Protein AF-A0A917JMG0-F1 (afdb_monomer_lite)

Secondary structure (DSSP, 8-state):
------------------------SSS--PPEEEEEETTS-EEEEEEPGG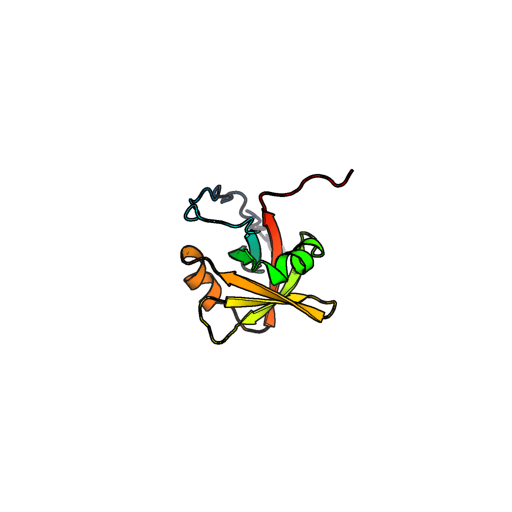GHHHHHTPPTT-EEEEEE-SSTTEEEEE-TTS-EEEEEEPGGGHHHHHTSPTT-EEEEEEEE-S--PPP-

pLDDT: mean 71.47, std 18.37, range [34.22, 90.56]

Radius of gyration: 16.78 Å; chains: 1; bounding box: 54×31×48 Å

Sequence (120 aa):
MMTKTLLATFLGLALTSSFAFAIDKKDDNHMMATFKTDDGKSIGCVVRKEDQAKFIGLKQGEKVSLFKDDNHNMATFKTEDGKSISCVVRKEDQDKFIGLKQGEKVLLFNVLGEDLDPLP

Organism: NCBI:txid343510

Foldseek 3Di:
DDDDPPPPPPPDDDDPPPDDDDDPPDDDWWKKWWKAAPVGDIWIWTFDPVQVVVVVPDDFFFKWFWDDDPPLQKIWTAGPVGDITITGTDPVCSVVVVPDDGRGIIGGHDMDTPDPPPDD

Structure (mmCIF, N/CA/C/O backbone):
data_AF-A0A917JMG0-F1
#
_entry.id   AF-A0A917JMG0-F1
#
loop_
_atom_site.group_PDB
_atom_site.id
_atom_site.type_symbol
_atom_site.label_atom_id
_atom_site.label_alt_id
_atom_site.label_comp_id
_atom_site.label_asym_id
_atom_site.label_entity_id
_atom_site.label_seq_id
_atom_site.pdbx_PDB_ins_code
_atom_site.Cartn_x
_atom_site.Cartn_y
_atom_site.Cartn_z
_atom_site.occupancy
_atom_site.B_iso_or_equiv
_atom_site.auth_seq_id
_atom_site.auth_comp_id
_atom_site.auth_asym_id
_atom_site.auth_atom_id
_atom_site.pdbx_PDB_model_num
ATOM 1 N N . MET A 1 1 ? -42.574 -9.133 22.545 1.00 44.22 1 MET A N 1
ATOM 2 C CA . MET A 1 1 ? -41.427 -9.691 21.798 1.00 44.22 1 MET A CA 1
ATOM 3 C C . MET A 1 1 ? -41.551 -9.213 20.359 1.00 44.22 1 MET A C 1
ATOM 5 O O . MET A 1 1 ? -42.598 -9.470 19.789 1.00 44.22 1 MET A O 1
ATOM 9 N N . MET A 1 2 ? -40.576 -8.450 19.850 1.00 39.16 2 MET A N 1
ATOM 10 C CA . MET A 1 2 ? -40.205 -8.248 18.430 1.00 39.16 2 MET A CA 1
ATOM 11 C C . MET A 1 2 ? -39.526 -6.882 18.274 1.00 39.16 2 MET A C 1
ATOM 13 O O . MET A 1 2 ? -40.165 -5.848 18.093 1.00 39.16 2 MET A O 1
ATOM 17 N N . THR A 1 3 ? -38.201 -6.896 18.384 1.00 45.88 3 THR A N 1
ATOM 18 C CA . THR A 1 3 ? -37.307 -5.815 17.974 1.00 45.88 3 THR A CA 1
ATOM 19 C C . THR A 1 3 ? -37.346 -5.691 16.452 1.00 45.88 3 THR A C 1
ATOM 21 O O . THR A 1 3 ? -37.077 -6.652 15.735 1.00 45.88 3 THR A O 1
ATOM 24 N N . LYS A 1 4 ? -37.691 -4.505 15.942 1.00 48.38 4 LYS A N 1
ATOM 25 C CA . LYS A 1 4 ? -37.546 -4.171 14.522 1.00 48.38 4 LYS A CA 1
ATOM 26 C C . LYS A 1 4 ? -36.180 -3.523 14.325 1.00 48.38 4 LYS A C 1
ATOM 28 O O . LYS A 1 4 ? -36.016 -2.329 14.550 1.00 48.38 4 LYS A O 1
ATOM 33 N N . THR A 1 5 ? -35.199 -4.331 13.940 1.00 47.25 5 THR A N 1
ATOM 34 C CA . THR A 1 5 ? -33.878 -3.868 13.511 1.00 47.25 5 THR A CA 1
ATOM 35 C C . THR A 1 5 ? -34.026 -3.263 12.117 1.00 47.25 5 THR A C 1
ATOM 37 O O . THR A 1 5 ? -34.075 -3.982 11.121 1.00 47.25 5 THR A O 1
ATOM 40 N N . LEU A 1 6 ? -34.156 -1.940 12.038 1.00 52.34 6 LEU A N 1
ATOM 41 C CA . LEU A 1 6 ? -33.988 -1.208 10.786 1.00 52.34 6 LEU A CA 1
ATOM 42 C C . LEU A 1 6 ? -32.503 -1.283 10.418 1.00 52.34 6 LEU A C 1
ATOM 44 O O . LEU A 1 6 ? -31.680 -0.557 10.972 1.00 52.34 6 LEU A O 1
ATOM 48 N N . LEU A 1 7 ? -32.167 -2.215 9.523 1.00 46.28 7 LEU A N 1
ATOM 49 C CA . LEU A 1 7 ? -30.877 -2.261 8.846 1.00 46.28 7 LEU A CA 1
ATOM 50 C C . LEU A 1 7 ? -30.690 -0.940 8.089 1.00 46.28 7 LEU A C 1
ATOM 52 O O . LEU A 1 7 ? -31.212 -0.746 6.992 1.00 46.28 7 LEU A O 1
ATOM 56 N N . ALA A 1 8 ? -29.934 -0.027 8.691 1.00 51.88 8 ALA A N 1
ATOM 57 C CA . ALA A 1 8 ? -29.338 1.112 8.017 1.00 51.88 8 ALA A CA 1
ATOM 58 C C . ALA A 1 8 ? -28.210 0.599 7.108 1.00 51.88 8 ALA A C 1
ATOM 60 O O . ALA A 1 8 ? -27.029 0.735 7.402 1.00 51.88 8 ALA A O 1
ATOM 61 N N . THR A 1 9 ? -28.585 -0.053 6.010 1.00 50.44 9 THR A N 1
ATOM 62 C CA . THR A 1 9 ? -27.665 -0.484 4.953 1.00 50.44 9 THR A CA 1
ATOM 63 C C . THR A 1 9 ? -27.865 0.405 3.733 1.00 50.44 9 THR A C 1
ATOM 65 O O . THR A 1 9 ? -28.013 -0.069 2.615 1.00 50.44 9 THR A O 1
ATOM 68 N N . PHE A 1 10 ? -27.835 1.726 3.937 1.00 46.44 10 PHE A N 1
ATOM 69 C CA . PHE A 1 10 ? -27.419 2.644 2.876 1.00 46.44 10 PHE A CA 1
ATOM 70 C C . PHE A 1 10 ? -25.894 2.642 2.856 1.00 46.44 10 PHE A C 1
ATOM 72 O O . PHE A 1 10 ? -25.213 3.560 3.301 1.00 46.44 10 PHE A O 1
ATOM 79 N N . LEU A 1 11 ? -25.399 1.491 2.403 1.00 43.97 11 LEU A N 1
ATOM 80 C CA . LEU A 1 11 ? -24.047 1.238 1.958 1.00 43.97 11 LEU A CA 1
ATOM 81 C C . LEU A 1 11 ? -23.682 2.376 1.001 1.00 43.97 11 LEU A C 1
ATOM 83 O O . LEU A 1 11 ? -24.290 2.501 -0.062 1.00 43.97 11 LEU A O 1
ATOM 87 N N . GLY A 1 12 ? -22.771 3.245 1.440 1.00 48.03 12 GLY A N 1
ATOM 88 C CA . GLY A 1 12 ? -22.322 4.435 0.728 1.00 48.03 12 GLY A CA 1
ATOM 89 C C . GLY A 1 12 ? -21.754 4.088 -0.643 1.00 48.03 12 GLY A C 1
ATOM 90 O O . GLY A 1 12 ? -20.553 3.880 -0.801 1.00 48.03 12 GLY A O 1
ATOM 91 N N . LEU A 1 13 ? -22.631 4.022 -1.638 1.00 44.47 13 LEU A N 1
ATOM 92 C CA . LEU A 1 13 ? -22.273 4.145 -3.036 1.00 44.47 13 LEU A CA 1
ATOM 93 C C . LEU A 1 13 ? -22.201 5.634 -3.375 1.00 44.47 13 LEU A C 1
ATOM 95 O O . LEU A 1 13 ? -23.070 6.410 -2.992 1.00 44.47 13 LEU A O 1
ATOM 99 N N . ALA A 1 14 ? -21.184 5.971 -4.162 1.00 53.06 14 ALA A N 1
ATOM 100 C CA . ALA A 1 14 ? -20.902 7.278 -4.742 1.00 53.06 14 ALA A CA 1
ATOM 101 C C . ALA A 1 14 ? -20.224 8.295 -3.812 1.00 53.06 14 ALA A C 1
ATOM 103 O O . ALA A 1 14 ? -20.805 9.284 -3.390 1.00 53.06 14 ALA A O 1
ATOM 104 N N . LEU A 1 15 ? -18.910 8.128 -3.663 1.00 40.19 15 LEU A N 1
ATOM 105 C CA . LEU A 1 15 ? -18.001 9.214 -4.033 1.00 40.19 15 LEU A CA 1
ATOM 106 C C . LEU A 1 15 ? -16.771 8.615 -4.735 1.00 40.19 15 LEU A C 1
ATOM 108 O O . LEU A 1 15 ? -15.644 8.661 -4.255 1.00 40.19 15 LEU A O 1
ATOM 112 N N . THR A 1 16 ? -16.994 7.993 -5.897 1.00 48.03 16 THR A N 1
ATOM 113 C CA . THR A 1 16 ? -15.930 7.790 -6.890 1.00 48.03 16 THR A CA 1
ATOM 114 C C . THR A 1 16 ? -15.646 9.148 -7.527 1.00 48.03 16 THR A C 1
ATOM 116 O O . THR A 1 16 ? -16.068 9.425 -8.646 1.00 48.03 16 THR A O 1
ATOM 119 N N . SER A 1 17 ? -15.016 10.051 -6.776 1.00 41.91 17 SER A N 1
ATOM 120 C CA . SER A 1 17 ? -14.474 11.278 -7.342 1.00 41.91 17 SER A CA 1
ATOM 121 C C . SER A 1 17 ? -13.367 10.872 -8.306 1.00 41.91 17 SER A C 1
ATOM 123 O O . SER A 1 17 ? -12.324 10.378 -7.882 1.00 41.91 17 SER A O 1
ATOM 125 N N . SER A 1 18 ? -13.636 11.018 -9.599 1.00 42.53 18 SER A N 1
ATOM 126 C CA . SER A 1 18 ? -12.673 10.882 -10.683 1.00 42.53 18 SER A CA 1
ATOM 127 C C . SER A 1 18 ? -11.439 11.723 -10.357 1.00 42.53 18 SER A C 1
ATOM 129 O O . SER A 1 18 ? -11.475 12.949 -10.443 1.00 42.53 18 SER A O 1
ATOM 131 N N . PHE A 1 19 ? -10.360 11.077 -9.918 1.00 48.59 19 PHE A N 1
ATOM 132 C CA . PHE A 1 19 ? -9.100 11.757 -9.649 1.00 48.59 19 PHE A CA 1
ATOM 133 C C . PHE A 1 19 ? -8.391 11.980 -10.986 1.00 48.59 19 PHE A C 1
ATOM 135 O O . PHE A 1 19 ? -7.696 11.098 -11.477 1.00 48.59 19 PHE A O 1
ATOM 142 N N . ALA A 1 20 ? -8.595 13.149 -11.587 1.00 41.69 20 ALA A N 1
ATOM 143 C CA . ALA A 1 20 ? -7.742 13.663 -12.649 1.00 41.69 20 ALA A CA 1
ATOM 144 C C . ALA A 1 20 ? -6.906 14.795 -12.049 1.00 41.69 20 ALA A C 1
ATOM 146 O O . ALA A 1 20 ? -7.456 15.853 -11.756 1.00 41.69 20 ALA A O 1
ATOM 147 N N . PHE A 1 21 ? -5.603 14.581 -11.841 1.00 47.91 21 PHE A N 1
ATOM 148 C CA . PHE A 1 21 ? -4.690 15.658 -11.454 1.00 47.91 21 PHE A CA 1
ATOM 149 C C . PHE A 1 21 ? -3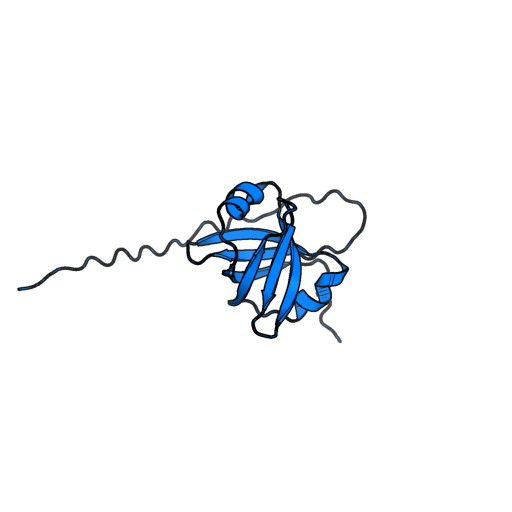.340 15.553 -12.155 1.00 47.91 21 PHE A C 1
ATOM 151 O O . PHE A 1 21 ? -2.788 14.470 -12.339 1.00 47.91 21 PHE A O 1
ATOM 158 N N . ALA A 1 22 ? -2.859 16.734 -12.547 1.00 39.50 22 ALA A N 1
ATOM 159 C CA . ALA A 1 22 ? -1.602 16.990 -13.220 1.00 39.50 22 ALA A CA 1
ATOM 160 C C . ALA A 1 22 ? -0.423 16.668 -12.294 1.00 39.50 22 ALA A C 1
ATOM 162 O O . ALA A 1 22 ? -0.162 17.388 -11.330 1.00 39.50 22 ALA A O 1
ATOM 163 N N . ILE A 1 23 ? 0.282 15.585 -12.609 1.00 42.72 23 ILE A N 1
ATOM 164 C CA . ILE A 1 23 ? 1.652 15.363 -12.157 1.00 42.72 23 ILE A CA 1
ATOM 165 C C . ILE A 1 23 ? 2.538 16.230 -13.056 1.00 42.72 23 ILE A C 1
ATOM 167 O O . ILE A 1 23 ? 2.364 16.235 -14.278 1.00 42.72 23 ILE A O 1
ATOM 171 N N . ASP A 1 24 ? 3.409 17.029 -12.439 1.00 40.75 24 ASP A N 1
ATOM 172 C CA . ASP A 1 24 ? 4.336 17.930 -13.123 1.00 40.75 24 ASP A CA 1
ATOM 173 C C . ASP A 1 24 ? 5.088 17.141 -14.204 1.00 40.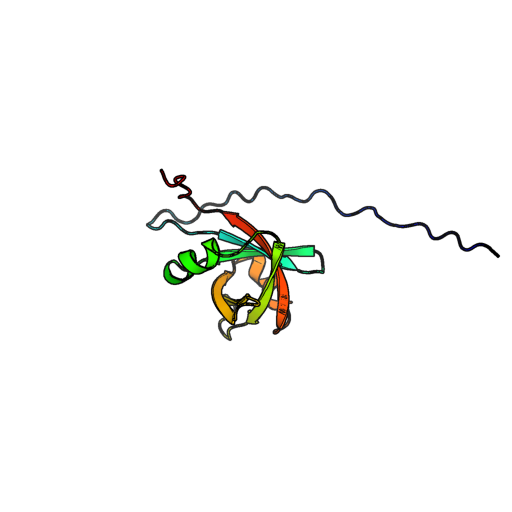75 24 ASP A C 1
ATOM 175 O O . ASP A 1 24 ? 5.748 16.141 -13.919 1.00 40.75 24 ASP A O 1
ATOM 179 N N . LYS A 1 25 ? 4.905 17.534 -15.469 1.00 44.62 25 LYS A N 1
ATOM 180 C CA . LYS A 1 25 ? 5.499 16.852 -16.620 1.00 44.62 25 LYS A CA 1
ATOM 181 C C . LYS A 1 25 ? 7.009 17.049 -16.588 1.00 44.62 25 LYS A C 1
ATOM 183 O O . LYS A 1 25 ? 7.514 18.014 -17.159 1.00 44.62 25 LYS A O 1
ATOM 188 N N . LYS A 1 26 ? 7.723 16.116 -15.970 1.00 40.12 26 LYS A N 1
ATOM 189 C CA . LYS A 1 26 ? 9.108 15.793 -16.308 1.00 40.12 26 LYS A CA 1
ATOM 190 C C . LYS A 1 26 ? 9.443 14.415 -15.753 1.00 40.12 26 LYS A C 1
ATOM 192 O O . LYS A 1 26 ? 9.683 14.279 -14.564 1.00 40.12 26 LYS A O 1
ATOM 197 N N . ASP A 1 27 ? 9.420 13.450 -16.667 1.00 49.28 27 ASP A N 1
ATOM 198 C CA . ASP A 1 27 ? 10.037 12.129 -16.570 1.00 49.28 27 ASP A CA 1
ATOM 199 C C . ASP A 1 27 ? 9.655 11.282 -15.352 1.00 49.28 27 ASP A C 1
ATOM 201 O O . ASP A 1 27 ? 10.288 11.355 -14.307 1.00 49.28 27 ASP A O 1
ATOM 205 N N . ASP A 1 28 ? 8.648 10.424 -15.524 1.00 51.72 28 ASP A N 1
ATOM 206 C CA . ASP A 1 28 ? 8.786 8.969 -15.354 1.00 51.72 28 ASP A CA 1
ATOM 207 C C . ASP A 1 28 ? 7.406 8.314 -15.196 1.00 51.72 28 ASP A C 1
ATOM 209 O O . ASP A 1 28 ? 6.496 8.859 -14.573 1.00 51.72 28 ASP A O 1
ATOM 213 N N . ASN A 1 29 ? 7.247 7.118 -15.763 1.00 57.62 29 ASN A N 1
ATOM 214 C CA . ASN A 1 29 ? 6.056 6.277 -15.650 1.00 57.62 29 ASN A CA 1
ATOM 215 C C . ASN A 1 29 ? 5.786 5.950 -14.176 1.00 57.62 29 ASN A C 1
ATOM 217 O O . ASN A 1 29 ? 6.320 4.987 -13.627 1.00 57.62 29 ASN A O 1
ATOM 221 N N . HIS A 1 30 ? 5.003 6.780 -13.493 1.00 67.94 30 HIS A N 1
ATOM 222 C CA . HIS A 1 30 ? 4.705 6.610 -12.078 1.00 67.94 30 HIS A CA 1
ATOM 223 C C . HIS A 1 30 ? 3.409 5.822 -11.899 1.00 67.94 30 HIS A C 1
ATOM 225 O O . HIS A 1 30 ? 2.328 6.274 -12.269 1.00 67.94 30 HIS A O 1
ATOM 231 N N . MET A 1 31 ? 3.506 4.653 -11.266 1.00 81.19 31 MET A N 1
ATOM 232 C CA . MET A 1 31 ? 2.327 3.926 -10.802 1.00 81.19 31 MET A CA 1
ATOM 233 C C . MET A 1 31 ? 1.716 4.638 -9.585 1.00 81.19 31 MET A C 1
ATOM 235 O O . MET A 1 31 ? 2.413 5.035 -8.653 1.00 81.19 31 MET A O 1
ATOM 239 N N . MET A 1 32 ? 0.399 4.781 -9.575 1.00 84.12 32 MET A N 1
ATOM 240 C CA . MET A 1 32 ? -0.415 5.251 -8.462 1.00 84.12 32 MET A CA 1
ATOM 241 C C . MET A 1 32 ? -1.099 4.061 -7.814 1.00 84.12 32 MET A C 1
ATOM 243 O O . MET A 1 32 ? -1.777 3.300 -8.495 1.00 84.12 32 MET A O 1
ATOM 247 N N . ALA A 1 33 ? -1.005 3.935 -6.498 1.00 86.44 33 ALA A N 1
ATOM 248 C CA . ALA A 1 33 ? -1.775 2.960 -5.741 1.00 86.44 33 ALA A CA 1
ATOM 249 C C . ALA A 1 33 ? -2.811 3.671 -4.874 1.00 86.44 33 ALA A C 1
ATOM 251 O O . ALA A 1 33 ? -2.537 4.702 -4.264 1.00 86.44 33 ALA A O 1
ATOM 252 N N . THR A 1 34 ? -4.016 3.118 -4.817 1.00 89.56 34 THR A N 1
ATOM 253 C CA . THR A 1 34 ? -5.067 3.555 -3.900 1.00 89.56 34 THR A CA 1
ATOM 254 C C . THR A 1 34 ? -5.308 2.467 -2.874 1.00 89.56 34 THR A C 1
ATOM 256 O O . THR A 1 34 ? -5.627 1.337 -3.238 1.00 89.56 34 THR A O 1
ATOM 259 N N . PHE A 1 35 ? -5.225 2.826 -1.600 1.00 89.25 35 PHE A N 1
ATOM 260 C CA . PHE A 1 35 ? -5.535 1.954 -0.477 1.00 89.25 35 PHE A CA 1
ATOM 261 C C . PHE A 1 35 ? -6.831 2.387 0.192 1.00 89.25 35 PHE A C 1
ATOM 263 O O . PHE A 1 35 ? -7.083 3.582 0.336 1.00 89.25 35 PHE A O 1
ATOM 270 N N . LYS A 1 36 ? -7.647 1.421 0.612 1.00 90.56 36 LYS A N 1
ATOM 271 C CA . LYS A 1 36 ? -8.859 1.647 1.397 1.00 90.56 36 LYS A CA 1
ATOM 272 C C . LYS A 1 36 ? -8.715 1.082 2.795 1.00 90.56 36 LYS A C 1
ATOM 274 O O . LYS A 1 36 ? -8.337 -0.071 2.966 1.00 90.56 36 LYS A O 1
ATOM 279 N N . THR A 1 37 ? -9.042 1.888 3.783 1.00 88.12 37 THR A N 1
ATOM 280 C CA . THR A 1 37 ? -9.147 1.471 5.181 1.00 88.12 37 THR A CA 1
ATOM 281 C C . THR A 1 37 ? -10.514 0.841 5.443 1.00 88.12 37 THR A C 1
ATOM 283 O O . THR A 1 37 ? -11.471 1.053 4.691 1.00 88.12 37 THR A O 1
ATOM 286 N N . ASP A 1 38 ? -10.627 0.091 6.539 1.00 84.88 38 ASP A N 1
ATOM 287 C CA . ASP A 1 38 ? -11.893 -0.532 6.949 1.00 84.88 38 ASP A CA 1
ATOM 288 C C . ASP A 1 38 ? -12.977 0.513 7.294 1.00 84.88 38 ASP A C 1
ATOM 290 O O . ASP A 1 38 ? -14.168 0.237 7.159 1.00 84.88 38 ASP A O 1
ATOM 294 N N . ASP A 1 39 ? -12.581 1.734 7.680 1.00 81.56 39 ASP A N 1
ATOM 295 C CA . ASP A 1 39 ? -13.492 2.865 7.923 1.00 81.56 39 ASP A CA 1
ATOM 296 C C . ASP A 1 39 ? -13.927 3.600 6.635 1.00 81.56 39 ASP A C 1
ATOM 298 O O . ASP A 1 39 ? -14.642 4.601 6.695 1.00 81.56 39 ASP A O 1
ATOM 302 N N . GLY A 1 40 ? -13.523 3.100 5.462 1.00 82.25 40 GLY A N 1
ATOM 303 C CA . GLY A 1 40 ? -13.946 3.597 4.154 1.00 82.25 40 GLY A CA 1
ATOM 304 C C . GLY A 1 40 ? -13.131 4.770 3.606 1.00 82.25 40 GLY A C 1
ATOM 305 O O . GLY A 1 40 ? -13.419 5.240 2.500 1.00 82.25 40 GLY A O 1
ATOM 306 N N . LYS A 1 41 ? -12.095 5.241 4.313 1.00 85.00 41 LYS A N 1
ATOM 307 C CA . LYS A 1 41 ? -11.174 6.250 3.766 1.00 85.00 41 LYS A CA 1
ATOM 308 C C . LYS A 1 41 ? -10.353 5.648 2.631 1.00 85.00 41 LYS A C 1
ATOM 310 O O . LYS A 1 41 ? -10.010 4.471 2.628 1.00 85.00 41 LYS A O 1
ATOM 315 N N . SER A 1 42 ? -10.040 6.482 1.645 1.00 88.50 42 SER A N 1
ATOM 316 C CA . SER A 1 42 ? -9.152 6.127 0.538 1.00 88.50 42 SER A CA 1
ATOM 317 C C . SER A 1 42 ? -7.906 7.003 0.584 1.00 88.50 42 SER A C 1
ATOM 319 O O . SER A 1 42 ? -8.022 8.219 0.750 1.00 88.50 42 SER A O 1
ATOM 321 N N . ILE A 1 43 ? -6.741 6.380 0.435 1.00 87.56 43 ILE A N 1
ATOM 322 C CA . ILE A 1 43 ? -5.428 7.024 0.421 1.00 87.56 43 ILE A CA 1
ATOM 323 C C . ILE A 1 43 ? -4.777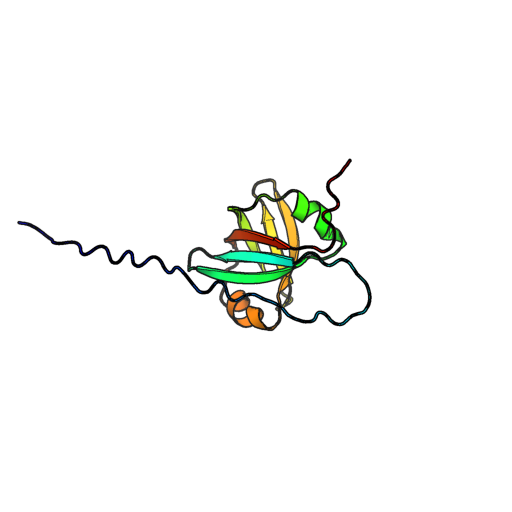 6.699 -0.912 1.00 87.56 43 ILE A C 1
ATOM 325 O O . ILE A 1 43 ? -4.501 5.535 -1.200 1.00 87.56 43 ILE A O 1
ATOM 329 N N . GLY A 1 44 ? -4.548 7.721 -1.728 1.00 88.00 44 GLY A N 1
ATOM 330 C CA . GLY A 1 44 ? -3.736 7.599 -2.927 1.00 88.00 44 GLY A CA 1
ATOM 331 C C . GLY A 1 44 ? -2.269 7.871 -2.614 1.00 88.00 44 GLY A C 1
ATOM 332 O O . GLY A 1 44 ? -1.940 8.800 -1.871 1.00 88.00 44 GLY A O 1
ATOM 333 N N . CYS A 1 45 ? -1.383 7.080 -3.204 1.00 86.69 45 CYS A N 1
ATOM 334 C CA . CYS A 1 45 ? 0.049 7.300 -3.123 1.00 86.69 45 CYS A CA 1
ATOM 335 C C . CYS A 1 45 ? 0.755 7.001 -4.447 1.00 86.69 45 CYS A C 1
ATOM 337 O O . CYS A 1 45 ? 0.317 6.169 -5.241 1.00 86.69 45 CYS A O 1
ATOM 339 N N . VAL A 1 46 ? 1.871 7.694 -4.652 1.00 87.19 46 VAL A N 1
ATOM 340 C CA . VAL A 1 46 ? 2.778 7.521 -5.783 1.00 87.19 46 VAL A CA 1
ATOM 341 C C . VAL A 1 46 ? 3.773 6.423 -5.446 1.00 87.19 46 VAL A C 1
ATOM 343 O O . VAL A 1 46 ? 4.565 6.554 -4.510 1.00 87.19 46 VAL A O 1
ATOM 346 N N . VAL A 1 47 ? 3.733 5.330 -6.193 1.00 85.19 47 VAL A N 1
ATOM 347 C CA . VAL A 1 47 ? 4.652 4.206 -6.035 1.00 85.19 47 VAL A CA 1
ATOM 348 C C . VAL A 1 47 ? 6.046 4.615 -6.498 1.00 85.19 47 VAL A C 1
ATOM 350 O O . VAL A 1 47 ? 6.219 5.146 -7.599 1.00 85.19 47 VAL A O 1
ATOM 353 N N . ARG A 1 48 ? 7.059 4.339 -5.670 1.00 81.50 48 ARG A N 1
ATOM 354 C CA . ARG A 1 48 ? 8.455 4.559 -6.060 1.00 81.50 48 ARG A CA 1
ATOM 355 C C . ARG A 1 48 ? 8.851 3.605 -7.185 1.00 81.50 48 ARG A C 1
ATOM 357 O O . ARG A 1 48 ? 8.439 2.448 -7.174 1.00 81.50 48 ARG A O 1
ATOM 364 N N . LYS A 1 49 ? 9.659 4.073 -8.138 1.00 77.19 49 LYS A N 1
ATOM 365 C CA . LYS A 1 49 ? 10.040 3.327 -9.353 1.00 77.19 49 LYS A CA 1
ATOM 366 C C . LYS A 1 49 ? 10.635 1.952 -9.025 1.00 77.19 49 LYS A C 1
ATOM 368 O O . LYS A 1 49 ? 10.254 0.952 -9.621 1.00 77.19 49 LYS A O 1
ATOM 373 N N . GLU A 1 50 ? 11.487 1.886 -8.008 1.00 78.75 50 GLU A N 1
ATOM 374 C CA . GLU A 1 50 ? 12.117 0.662 -7.502 1.00 78.75 50 GLU A CA 1
ATOM 375 C C . GLU A 1 50 ? 11.138 -0.344 -6.867 1.00 78.75 50 GLU A C 1
ATOM 377 O O . GLU A 1 50 ? 11.441 -1.534 -6.765 1.00 78.75 50 GLU A O 1
ATOM 382 N N . ASP A 1 51 ? 9.956 0.118 -6.453 1.00 80.31 51 ASP A N 1
ATOM 383 C CA . ASP A 1 51 ? 8.924 -0.684 -5.797 1.00 80.31 51 ASP A CA 1
ATOM 384 C C . ASP A 1 51 ? 7.756 -1.033 -6.746 1.00 80.31 51 ASP A C 1
ATOM 386 O O . ASP A 1 51 ? 6.892 -1.835 -6.384 1.00 80.31 51 ASP A O 1
ATOM 390 N N . GLN A 1 52 ? 7.750 -0.521 -7.984 1.00 80.81 52 GLN A N 1
ATOM 391 C CA . GLN A 1 52 ? 6.704 -0.782 -8.987 1.00 80.81 52 GLN A CA 1
ATOM 392 C C . GLN A 1 52 ? 6.520 -2.270 -9.287 1.00 80.81 52 GLN A C 1
ATOM 394 O O . GLN A 1 52 ? 5.404 -2.781 -9.213 1.00 80.81 52 GLN A O 1
ATOM 399 N N . ALA A 1 53 ? 7.608 -3.008 -9.524 1.00 79.56 53 ALA A N 1
ATOM 400 C CA . ALA A 1 53 ? 7.539 -4.448 -9.790 1.00 79.56 53 ALA A CA 1
ATOM 401 C C . ALA A 1 53 ? 6.921 -5.242 -8.622 1.00 79.56 53 ALA A C 1
ATOM 403 O O . ALA A 1 53 ? 6.257 -6.257 -8.834 1.00 79.56 53 ALA A O 1
ATOM 404 N N . LYS A 1 54 ? 7.098 -4.767 -7.380 1.00 79.19 54 LYS A N 1
ATOM 405 C CA . LYS A 1 54 ? 6.480 -5.376 -6.193 1.00 79.19 54 LYS A CA 1
ATOM 406 C C . LYS A 1 54 ? 4.980 -5.083 -6.138 1.00 79.19 54 LYS A C 1
ATOM 408 O O . LYS A 1 54 ? 4.222 -5.952 -5.720 1.00 79.19 54 LYS A O 1
ATOM 413 N N . PHE A 1 55 ? 4.564 -3.900 -6.594 1.00 75.44 55 PHE A N 1
ATOM 414 C CA . PHE A 1 55 ? 3.159 -3.507 -6.714 1.00 75.44 55 PHE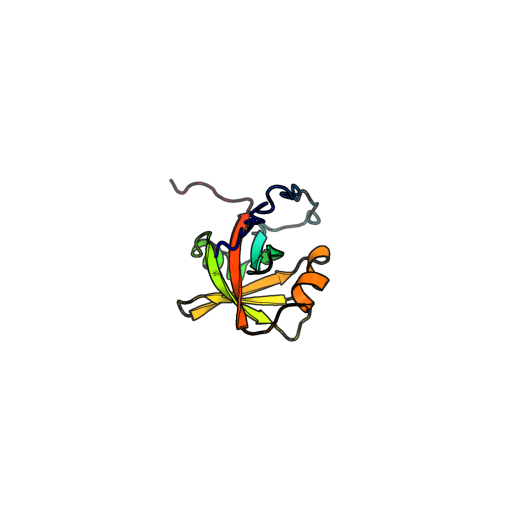 A CA 1
ATOM 415 C C . PHE A 1 55 ? 2.405 -4.271 -7.803 1.00 75.44 55 PHE A C 1
ATOM 417 O O . PHE A 1 55 ? 1.248 -4.611 -7.585 1.00 75.44 55 PHE A O 1
ATOM 424 N N . ILE A 1 56 ? 3.042 -4.583 -8.938 1.00 70.56 56 ILE A N 1
ATOM 425 C CA . ILE A 1 56 ? 2.432 -5.389 -10.017 1.00 70.56 56 ILE A CA 1
ATOM 426 C C . ILE A 1 56 ? 2.030 -6.783 -9.509 1.00 70.56 56 ILE A C 1
ATOM 428 O O . ILE A 1 56 ? 1.036 -7.354 -9.949 1.00 70.56 56 ILE A O 1
ATOM 432 N N . GLY A 1 57 ? 2.789 -7.332 -8.556 1.00 70.88 57 GLY A N 1
ATOM 433 C CA . GLY A 1 57 ? 2.481 -8.620 -7.939 1.00 70.88 57 GLY A CA 1
ATOM 434 C C . GLY A 1 57 ? 1.301 -8.596 -6.964 1.00 70.88 57 GLY A C 1
ATOM 435 O O . GLY A 1 57 ? 0.839 -9.672 -6.583 1.00 70.88 57 GLY A O 1
ATOM 436 N N . LEU A 1 58 ? 0.823 -7.414 -6.557 1.00 77.88 58 LEU A N 1
ATOM 437 C CA . LEU A 1 58 ? -0.307 -7.291 -5.641 1.00 77.88 58 LEU A CA 1
ATOM 438 C C . LEU A 1 58 ? -1.628 -7.418 -6.377 1.00 77.88 58 LEU A C 1
ATOM 440 O O . LEU A 1 58 ? -1.838 -6.833 -7.440 1.00 77.88 58 LEU A O 1
ATOM 444 N N . LYS A 1 59 ? -2.571 -8.120 -5.756 1.00 79.75 59 LYS A N 1
ATOM 445 C CA . LYS A 1 59 ? -3.927 -8.221 -6.292 1.00 79.75 59 LYS A CA 1
ATOM 446 C C . LYS A 1 59 ? -4.810 -7.123 -5.722 1.00 79.75 59 LYS A C 1
ATOM 448 O O . LYS A 1 59 ? -4.738 -6.770 -4.547 1.00 79.75 59 LYS A O 1
ATOM 453 N N . GLN A 1 60 ? -5.715 -6.614 -6.549 1.00 81.38 60 GLN A N 1
ATOM 454 C CA . GLN A 1 60 ? -6.805 -5.785 -6.054 1.00 81.38 60 GLN A CA 1
ATOM 455 C C . GLN A 1 60 ? -7.588 -6.551 -4.972 1.00 81.38 60 GLN A C 1
ATOM 457 O O . GLN A 1 60 ? -7.920 -7.723 -5.143 1.00 81.38 60 GLN A O 1
ATOM 462 N N . GLY A 1 61 ? -7.872 -5.891 -3.852 1.00 79.19 61 GLY A N 1
ATOM 463 C CA . GLY A 1 61 ? -8.503 -6.481 -2.673 1.00 79.19 61 GLY A CA 1
ATOM 464 C C . GLY A 1 61 ? -7.535 -7.170 -1.708 1.00 79.19 61 GLY A C 1
ATOM 465 O O . GLY A 1 61 ? -7.975 -7.658 -0.668 1.00 79.19 61 GLY A O 1
ATOM 466 N N . GLU A 1 62 ? -6.234 -7.203 -2.004 1.00 85.69 62 GLU A N 1
ATOM 467 C CA . GLU A 1 62 ? -5.233 -7.746 -1.089 1.00 85.69 62 GLU A CA 1
ATOM 468 C C . GLU A 1 62 ? -5.102 -6.871 0.163 1.00 85.69 62 GLU A C 1
ATOM 470 O O . GLU A 1 62 ? -5.056 -5.638 0.084 1.00 85.69 62 GLU A O 1
ATOM 475 N N . LYS A 1 63 ? -5.064 -7.519 1.333 1.00 88.88 63 LYS A N 1
ATOM 476 C CA . LYS A 1 63 ? -4.847 -6.845 2.613 1.00 88.88 63 LYS A CA 1
ATOM 477 C C . LYS A 1 63 ? -3.358 -6.678 2.854 1.00 88.88 63 LYS A C 1
ATOM 479 O O . LYS A 1 63 ? -2.615 -7.651 2.920 1.00 88.88 63 LYS A O 1
ATOM 484 N N . VAL A 1 64 ? -2.952 -5.441 3.080 1.00 90.25 64 VAL A N 1
ATOM 485 C CA . VAL A 1 64 ? -1.592 -5.086 3.470 1.00 90.25 64 VAL A CA 1
ATOM 486 C C . VAL A 1 64 ? -1.617 -4.362 4.808 1.00 90.25 64 VAL A C 1
ATOM 488 O O . VAL A 1 64 ? -2.593 -3.705 5.164 1.00 90.25 64 VAL A O 1
ATOM 491 N N . SER A 1 65 ? -0.548 -4.501 5.579 1.00 90.38 65 SER A N 1
ATOM 492 C CA . SER A 1 65 ? -0.397 -3.821 6.865 1.00 90.38 65 SER A CA 1
ATOM 493 C C . SER A 1 65 ? 0.405 -2.543 6.678 1.00 90.38 65 SER A C 1
ATOM 495 O O . SER A 1 65 ? 1.487 -2.572 6.091 1.00 90.38 65 SER A O 1
ATOM 497 N N . LEU A 1 66 ? -0.106 -1.427 7.188 1.00 88.62 66 LEU A N 1
ATOM 498 C CA . LEU A 1 66 ? 0.576 -0.144 7.138 1.00 88.62 66 LEU A CA 1
ATOM 499 C C . LEU A 1 66 ? 1.739 -0.094 8.137 1.00 88.62 66 LEU A C 1
ATOM 501 O O . LEU A 1 66 ? 1.566 -0.243 9.342 1.00 88.62 66 LEU A O 1
ATOM 505 N N . PHE A 1 67 ? 2.919 0.223 7.633 1.00 86.12 67 PHE A N 1
ATOM 506 C CA . PHE A 1 67 ? 4.107 0.624 8.368 1.00 86.12 67 PHE A CA 1
ATOM 507 C C . PHE A 1 67 ? 4.384 2.090 8.039 1.00 86.12 67 PHE A C 1
ATOM 509 O O . PHE A 1 67 ? 4.817 2.439 6.941 1.00 86.12 67 PHE A O 1
ATOM 516 N N . LYS A 1 68 ? 4.073 2.963 8.996 1.00 75.62 68 LYS A N 1
ATOM 517 C CA . LYS A 1 68 ? 4.403 4.381 8.885 1.00 75.62 68 LYS A CA 1
ATOM 518 C C . LYS A 1 68 ? 5.909 4.547 9.018 1.00 75.62 68 LYS A C 1
ATOM 520 O O . LYS A 1 68 ? 6.499 3.969 9.926 1.00 75.62 68 LYS A O 1
ATOM 525 N N . ASP A 1 69 ? 6.496 5.297 8.098 1.00 69.69 69 ASP A N 1
ATOM 526 C CA . ASP A 1 69 ? 7.848 5.813 8.266 1.00 69.69 69 ASP A CA 1
ATOM 527 C C . ASP A 1 69 ? 7.775 7.111 9.090 1.00 69.69 69 ASP A C 1
ATOM 529 O O . ASP A 1 69 ? 6.738 7.781 9.107 1.00 69.69 69 ASP A O 1
ATOM 533 N N . ASP A 1 70 ? 8.866 7.472 9.763 1.00 63.47 70 ASP A N 1
ATOM 534 C CA . ASP A 1 70 ? 8.992 8.741 10.493 1.00 63.47 70 ASP A CA 1
ATOM 535 C C . ASP A 1 70 ? 8.925 9.950 9.538 1.00 63.47 70 ASP A C 1
ATOM 537 O O . ASP A 1 70 ? 8.633 11.082 9.934 1.00 63.47 70 ASP A O 1
ATOM 541 N N . ASN A 1 71 ? 9.136 9.707 8.243 1.00 63.72 71 ASN A N 1
ATOM 542 C CA . ASN A 1 71 ? 8.848 10.654 7.180 1.00 63.72 71 ASN A CA 1
ATOM 543 C C . ASN A 1 71 ? 7.331 10.741 6.938 1.00 63.72 71 ASN A C 1
ATOM 545 O O . ASN A 1 71 ? 6.735 9.875 6.300 1.00 63.72 71 ASN A O 1
ATOM 549 N N . HIS A 1 72 ? 6.710 11.832 7.401 1.00 66.19 72 HIS A N 1
ATOM 550 C CA . HIS A 1 72 ? 5.257 12.099 7.382 1.00 66.19 72 HIS A CA 1
ATOM 551 C C . HIS A 1 72 ? 4.544 12.000 6.015 1.00 66.19 72 HIS A C 1
ATOM 553 O O . HIS A 1 72 ? 3.321 12.117 5.946 1.00 66.19 72 HIS A O 1
ATOM 559 N N . ASN A 1 73 ? 5.277 11.808 4.923 1.00 77.88 73 ASN A N 1
ATOM 560 C CA . ASN A 1 73 ? 4.756 11.660 3.569 1.00 77.88 73 ASN A CA 1
ATOM 561 C C . ASN A 1 73 ? 5.015 10.274 2.958 1.00 77.88 73 ASN A C 1
ATOM 563 O O . ASN A 1 73 ? 4.584 10.050 1.830 1.00 77.88 73 ASN A O 1
ATOM 567 N N . MET A 1 74 ? 5.695 9.353 3.645 1.00 83.81 74 MET A N 1
ATOM 568 C CA . MET A 1 74 ? 5.989 8.020 3.122 1.00 83.81 74 MET A CA 1
ATOM 569 C C . MET A 1 74 ? 5.199 6.944 3.867 1.00 83.81 74 MET A C 1
ATOM 571 O O . MET A 1 74 ? 5.237 6.826 5.092 1.00 83.81 74 MET A O 1
ATOM 575 N N . ALA A 1 75 ? 4.496 6.123 3.095 1.00 86.69 75 ALA A N 1
ATOM 576 C CA . ALA A 1 75 ? 3.817 4.937 3.579 1.00 86.69 75 ALA A CA 1
ATOM 577 C C . ALA A 1 75 ? 4.590 3.706 3.117 1.00 86.69 75 ALA A C 1
ATOM 579 O O . ALA A 1 75 ? 4.868 3.562 1.927 1.00 86.69 75 ALA A O 1
ATOM 580 N N . THR A 1 76 ? 4.906 2.804 4.040 1.00 89.06 76 THR A N 1
ATOM 581 C CA . THR A 1 76 ? 5.380 1.465 3.698 1.00 89.06 76 THR A CA 1
ATOM 582 C C . THR A 1 76 ? 4.274 0.472 4.008 1.00 89.06 76 THR A C 1
ATOM 584 O O . THR A 1 76 ? 3.673 0.505 5.070 1.00 89.06 76 THR A O 1
ATOM 587 N N . PHE A 1 77 ? 3.978 -0.427 3.088 1.00 88.69 77 PHE A N 1
ATOM 588 C CA . PHE A 1 77 ? 2.978 -1.467 3.243 1.00 88.69 77 PHE A CA 1
ATOM 589 C C . PHE A 1 77 ? 3.670 -2.815 3.237 1.00 88.69 77 PHE A C 1
ATOM 591 O O . PHE A 1 77 ? 4.522 -3.075 2.389 1.00 88.69 77 PHE A O 1
ATOM 598 N N . LYS A 1 78 ? 3.306 -3.667 4.192 1.00 90.12 78 LYS A N 1
ATOM 599 C CA . LYS A 1 78 ? 3.782 -5.043 4.256 1.00 90.12 78 LYS A CA 1
ATOM 600 C C . LYS A 1 78 ? 2.660 -5.996 3.883 1.00 90.12 78 LYS A C 1
ATOM 602 O O . LYS A 1 78 ? 1.591 -5.973 4.496 1.00 90.12 78 LYS A O 1
ATOM 607 N N . THR A 1 79 ? 2.910 -6.820 2.888 1.00 86.94 79 THR A N 1
ATOM 608 C CA . THR A 1 79 ? 2.016 -7.886 2.433 1.00 86.94 79 THR A CA 1
ATOM 609 C C . THR A 1 79 ? 2.088 -9.102 3.354 1.00 86.94 79 THR A C 1
ATOM 611 O O . THR A 1 79 ? 3.000 -9.236 4.178 1.00 86.94 79 THR A O 1
ATOM 614 N N . GLU A 1 80 ? 1.136 -10.024 3.206 1.00 83.06 80 GLU A N 1
ATOM 615 C CA . GLU A 1 80 ? 1.130 -11.281 3.967 1.00 83.06 80 GLU A CA 1
ATOM 616 C C . GLU A 1 80 ? 2.316 -12.191 3.609 1.00 83.06 80 GLU A C 1
ATOM 618 O O . GLU A 1 80 ? 2.835 -12.887 4.479 1.00 83.06 80 GLU A O 1
ATOM 623 N N . ASP A 1 81 ? 2.813 -12.121 2.368 1.00 81.88 81 ASP A N 1
ATOM 624 C CA . ASP A 1 81 ? 4.017 -12.836 1.919 1.00 81.88 81 ASP A CA 1
ATOM 625 C C . ASP A 1 81 ? 5.335 -12.183 2.394 1.00 81.88 81 ASP A C 1
ATOM 627 O O . ASP A 1 81 ? 6.428 -12.648 2.070 1.00 81.88 81 ASP A O 1
ATOM 631 N N . GLY A 1 82 ? 5.243 -11.124 3.205 1.00 83.12 82 GLY A N 1
ATOM 632 C CA . GLY A 1 82 ? 6.375 -10.485 3.866 1.00 83.12 82 GLY A CA 1
ATOM 633 C C . GLY A 1 82 ? 7.110 -9.441 3.029 1.00 83.12 82 GLY A C 1
ATOM 634 O O . GLY A 1 82 ? 8.093 -8.881 3.522 1.00 83.12 82 GLY A O 1
ATOM 635 N N . LYS A 1 83 ? 6.647 -9.138 1.810 1.00 85.12 83 LYS A N 1
ATOM 636 C CA . LYS A 1 83 ? 7.203 -8.062 0.981 1.00 85.12 83 LYS A CA 1
ATOM 637 C C . LYS A 1 83 ? 6.838 -6.698 1.558 1.00 85.12 83 LYS A C 1
ATOM 639 O O . LYS A 1 83 ? 5.716 -6.465 1.996 1.00 85.12 83 LYS A O 1
ATOM 644 N N . SER A 1 84 ? 7.802 -5.785 1.516 1.00 87.44 84 SER A N 1
ATOM 645 C CA . SER A 1 84 ? 7.606 -4.382 1.881 1.00 87.44 84 SER A CA 1
ATOM 646 C C . SER A 1 84 ? 7.609 -3.514 0.636 1.00 87.44 84 SER A C 1
ATOM 648 O O . SER A 1 84 ? 8.440 -3.686 -0.263 1.00 87.44 84 SER A O 1
ATOM 650 N N . ILE A 1 85 ? 6.669 -2.585 0.610 1.00 85.69 85 ILE A N 1
ATOM 651 C CA . ILE A 1 85 ? 6.330 -1.789 -0.552 1.00 85.69 85 ILE A CA 1
ATOM 652 C C . ILE A 1 85 ? 6.156 -0.348 -0.098 1.00 85.69 85 ILE A C 1
ATOM 654 O O . ILE A 1 85 ? 5.280 -0.074 0.717 1.00 85.69 85 ILE A O 1
ATOM 658 N N . SER A 1 86 ? 6.961 0.574 -0.614 1.00 86.62 86 SER A N 1
ATOM 659 C CA . SER A 1 86 ? 6.899 1.970 -0.190 1.00 86.62 86 SER A CA 1
ATOM 660 C C . SER A 1 86 ? 6.311 2.861 -1.278 1.00 86.62 86 SER A C 1
ATOM 662 O O . SER A 1 86 ? 6.550 2.686 -2.475 1.00 86.62 86 SER A O 1
ATOM 664 N N . CYS A 1 87 ? 5.538 3.851 -0.854 1.00 86.06 87 CYS A N 1
ATOM 665 C CA . CYS A 1 87 ? 5.006 4.881 -1.727 1.00 86.06 87 CYS A CA 1
ATOM 666 C C . CYS A 1 87 ? 4.912 6.224 -1.001 1.00 86.06 87 CYS A C 1
ATOM 668 O O . CYS A 1 87 ? 4.861 6.300 0.229 1.00 86.06 87 CYS A O 1
ATOM 670 N N . VAL A 1 88 ? 4.889 7.298 -1.783 1.00 87.69 88 VAL A N 1
ATOM 671 C CA . VAL A 1 88 ? 4.752 8.664 -1.282 1.00 87.69 88 VAL A CA 1
ATOM 672 C C . VAL A 1 88 ? 3.275 9.032 -1.267 1.00 87.69 88 VAL A C 1
ATOM 674 O O . VAL A 1 88 ? 2.615 9.054 -2.306 1.00 87.69 88 VAL A O 1
ATOM 677 N N . VAL A 1 89 ? 2.742 9.301 -0.082 1.00 86.69 89 VAL A N 1
ATOM 678 C CA . VAL A 1 89 ? 1.352 9.707 0.129 1.00 86.69 89 VAL A CA 1
ATOM 679 C C . VAL A 1 89 ? 1.125 11.071 -0.505 1.00 86.69 89 VAL A C 1
ATOM 681 O O . VAL A 1 89 ? 1.886 12.018 -0.278 1.00 86.69 89 VAL A O 1
ATOM 684 N N . ARG A 1 90 ? 0.051 11.179 -1.290 1.00 83.88 90 ARG A N 1
ATOM 685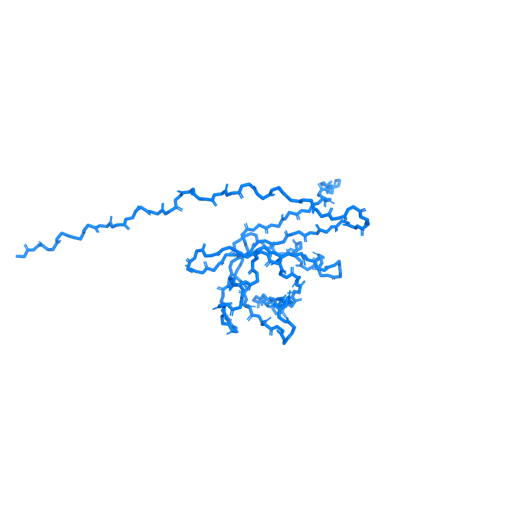 C CA . ARG A 1 90 ? -0.328 12.439 -1.928 1.00 83.88 90 ARG A CA 1
ATOM 686 C C . ARG A 1 90 ? -0.643 13.503 -0.886 1.00 83.88 90 ARG A C 1
ATOM 688 O O . ARG A 1 90 ? -1.211 13.203 0.162 1.00 83.88 90 ARG A O 1
ATOM 695 N N . LYS A 1 91 ? -0.311 14.758 -1.188 1.00 82.12 91 LYS A N 1
ATOM 696 C CA . LYS A 1 91 ? -0.454 15.876 -0.246 1.00 82.12 91 LYS A CA 1
ATOM 697 C C . LYS A 1 91 ? -1.895 16.038 0.249 1.00 82.12 91 LYS A C 1
ATOM 699 O O . LYS A 1 91 ? -2.103 16.248 1.435 1.00 82.12 91 LYS A O 1
ATOM 704 N N . GLU A 1 92 ? -2.879 15.867 -0.630 1.00 82.81 92 GLU A N 1
ATOM 705 C CA . GLU A 1 92 ? -4.311 15.927 -0.312 1.00 82.81 92 GLU A CA 1
ATOM 706 C C . GLU A 1 92 ? -4.816 14.771 0.571 1.00 82.81 92 GLU A C 1
ATOM 708 O O . GLU A 1 92 ? -5.886 14.868 1.172 1.00 82.81 92 GLU A O 1
ATOM 713 N N . ASP A 1 93 ? -4.056 13.678 0.656 1.00 85.69 93 ASP A N 1
ATOM 714 C CA . ASP A 1 93 ? -4.390 12.498 1.453 1.00 85.69 93 ASP A CA 1
ATOM 715 C C . ASP A 1 93 ? -3.531 12.388 2.729 1.00 85.69 93 ASP A C 1
ATOM 717 O O . ASP A 1 93 ? -3.743 11.470 3.525 1.00 85.69 93 ASP A O 1
ATOM 721 N N . GLN A 1 94 ? -2.604 13.326 2.974 1.00 83.38 94 GLN A N 1
ATOM 722 C CA . GLN A 1 94 ? -1.714 13.305 4.143 1.00 83.38 94 GLN A CA 1
ATOM 723 C C . GLN A 1 94 ? -2.479 13.353 5.467 1.00 83.38 94 GLN A C 1
ATOM 725 O O . GLN A 1 94 ? -2.188 12.556 6.354 1.00 83.38 94 GLN A O 1
ATOM 730 N N . ASP A 1 95 ? -3.508 14.193 5.596 1.00 84.81 95 ASP A N 1
ATOM 731 C CA . ASP A 1 95 ? -4.312 14.262 6.827 1.00 84.81 95 ASP A CA 1
ATOM 732 C C . ASP A 1 95 ? -5.018 12.930 7.128 1.00 84.81 95 ASP A C 1
ATOM 734 O O . ASP A 1 95 ? -5.086 12.480 8.276 1.00 84.81 95 ASP A O 1
ATOM 738 N N . LYS A 1 96 ? -5.496 12.243 6.078 1.00 84.94 96 LYS A N 1
ATOM 739 C CA . LYS A 1 96 ? -6.118 10.914 6.190 1.00 84.94 96 LYS A CA 1
ATOM 740 C C . LYS A 1 96 ? -5.088 9.876 6.626 1.00 84.94 96 LYS A C 1
ATOM 742 O O . LYS A 1 96 ? -5.383 9.037 7.473 1.00 84.94 96 LYS A O 1
ATOM 747 N N . PHE A 1 97 ? -3.884 9.955 6.063 1.00 83.88 97 PHE A N 1
ATOM 748 C CA . PHE A 1 97 ? -2.769 9.069 6.369 1.00 83.88 97 PHE A CA 1
ATOM 749 C C . PHE A 1 97 ? -2.236 9.248 7.795 1.00 83.88 97 PHE A C 1
ATOM 751 O O . PHE A 1 97 ? -2.028 8.261 8.506 1.00 83.88 97 PHE A O 1
ATOM 758 N N . ILE A 1 98 ? -2.063 10.488 8.259 1.00 83.62 98 ILE A N 1
ATOM 759 C CA . ILE A 1 98 ? -1.620 10.802 9.625 1.00 83.62 98 ILE A CA 1
ATOM 760 C C . ILE A 1 98 ? -2.593 10.208 10.649 1.00 83.62 98 ILE A C 1
ATOM 762 O O . ILE A 1 98 ? -2.149 9.666 11.659 1.00 83.62 98 ILE A O 1
ATOM 766 N N . GLY A 1 99 ? -3.891 10.192 10.343 1.00 82.94 99 GLY A N 1
ATOM 767 C CA . GLY A 1 99 ? -4.913 9.574 11.188 1.00 82.94 99 GLY A CA 1
ATOM 768 C C . GLY A 1 99 ? -4.847 8.046 11.317 1.00 82.94 99 GLY A C 1
ATOM 769 O O . GLY A 1 99 ? -5.487 7.505 12.218 1.00 82.94 99 GLY A O 1
ATOM 770 N N . LEU A 1 100 ? -4.098 7.341 10.460 1.00 84.62 100 LEU A N 1
ATOM 771 C CA . LEU A 1 100 ? -3.993 5.878 10.529 1.00 84.62 100 LEU A CA 1
ATOM 772 C C . LEU A 1 100 ? -3.093 5.399 11.670 1.00 84.62 100 LEU A C 1
ATOM 774 O O . LEU A 1 100 ? -2.250 6.134 12.184 1.00 84.62 100 LEU A O 1
ATOM 778 N N . LYS A 1 101 ? -3.215 4.137 12.061 1.00 85.56 101 LYS A N 1
ATOM 779 C CA . LYS A 1 101 ? -2.334 3.524 13.063 1.00 85.56 101 LYS A CA 1
ATOM 780 C C . LYS A 1 101 ? -1.276 2.653 12.398 1.00 85.56 101 LYS A C 1
ATOM 782 O O . LYS A 1 101 ? -1.488 2.071 11.338 1.00 85.56 101 LYS A O 1
ATOM 787 N N . GLN A 1 102 ? -0.110 2.549 13.028 1.00 86.56 102 GLN A N 1
ATOM 788 C CA . GLN A 1 102 ? 0.875 1.551 12.621 1.00 86.56 102 GLN A CA 1
ATOM 789 C C . GLN A 1 102 ? 0.286 0.144 12.809 1.00 86.56 102 GLN A C 1
ATOM 791 O O . GLN A 1 102 ? -0.373 -0.132 13.810 1.00 86.56 102 GLN A O 1
ATOM 796 N N . GLY A 1 103 ? 0.507 -0.733 11.834 1.00 86.44 103 GLY A N 1
ATOM 797 C CA . GLY A 1 103 ? -0.076 -2.072 11.776 1.00 86.44 103 GLY A CA 1
ATOM 798 C C . GLY A 1 103 ? -1.532 -2.108 11.306 1.00 86.44 103 GLY A C 1
ATOM 799 O O . GLY A 1 103 ? -2.113 -3.191 11.247 1.00 86.44 103 GLY A O 1
ATOM 800 N N . GLU A 1 104 ? -2.134 -0.964 10.964 1.00 89.06 104 GLU A N 1
ATOM 801 C CA . GLU A 1 104 ? -3.496 -0.925 10.437 1.00 89.06 104 GLU A CA 1
ATOM 802 C C . GLU A 1 104 ? -3.573 -1.660 9.099 1.00 89.06 104 GLU A C 1
ATOM 804 O O . GLU A 1 104 ? -2.739 -1.461 8.211 1.00 89.06 104 GLU A O 1
ATOM 809 N N . LYS A 1 105 ? -4.566 -2.542 8.965 1.00 89.88 105 LYS A N 1
ATOM 810 C CA . LYS A 1 105 ? -4.789 -3.280 7.726 1.00 89.88 105 LYS A CA 1
ATOM 811 C C . LYS A 1 105 ? -5.563 -2.401 6.755 1.00 89.88 105 LYS A C 1
ATOM 813 O O . LYS A 1 105 ? -6.623 -1.885 7.091 1.00 89.88 105 LYS A O 1
ATOM 818 N N . VAL A 1 106 ? -5.039 -2.276 5.546 1.00 89.81 106 VAL A N 1
ATOM 819 C CA . VAL A 1 106 ? -5.689 -1.580 4.439 1.00 89.81 106 VAL A CA 1
ATOM 820 C C . VAL A 1 106 ? -5.767 -2.502 3.232 1.00 89.81 106 VAL A C 1
ATOM 822 O O . VAL A 1 106 ? -4.969 -3.423 3.069 1.00 89.81 106 VAL A O 1
ATOM 825 N N . LEU A 1 107 ? -6.757 -2.266 2.389 1.00 89.81 107 LEU A N 1
ATOM 826 C CA . LEU A 1 107 ? -7.006 -3.011 1.169 1.00 89.81 107 LEU A CA 1
ATOM 827 C C . LEU A 1 107 ? -6.412 -2.262 -0.011 1.00 89.81 107 LEU A C 1
ATOM 829 O O . LEU A 1 107 ? -6.699 -1.078 -0.192 1.00 89.81 107 LEU A O 1
ATOM 833 N N . LEU A 1 108 ? -5.652 -2.948 -0.858 1.00 86.81 108 LEU A N 1
ATOM 834 C CA . LEU A 1 108 ? -5.294 -2.392 -2.155 1.00 86.81 108 LEU A CA 1
ATOM 835 C C . LEU A 1 108 ? -6.562 -2.267 -3.006 1.00 86.81 108 LEU A C 1
ATOM 837 O O . LEU A 1 108 ? -7.140 -3.261 -3.435 1.00 86.81 108 LEU A O 1
ATOM 841 N N . PHE A 1 109 ? -7.026 -1.045 -3.237 1.00 81.94 109 PHE A N 1
ATOM 842 C CA . PHE A 1 109 ? -8.255 -0.795 -3.981 1.00 81.94 109 PHE A CA 1
ATOM 843 C C . PHE A 1 109 ? -8.017 -0.669 -5.480 1.00 81.94 109 PHE A C 1
ATOM 845 O O . PHE A 1 109 ? -8.862 -1.112 -6.251 1.00 81.94 109 PHE A O 1
ATOM 852 N N . ASN A 1 110 ? -6.918 -0.044 -5.900 1.00 82.00 110 ASN A N 1
ATOM 853 C CA . ASN A 1 110 ? -6.580 0.089 -7.314 1.00 82.00 110 ASN A CA 1
ATOM 854 C C . ASN A 1 110 ? -5.094 0.413 -7.498 1.00 82.00 110 ASN A C 1
ATOM 856 O O . ASN A 1 110 ? -4.495 1.037 -6.622 1.00 82.00 110 ASN A O 1
ATOM 860 N N . VAL A 1 111 ? -4.542 0.053 -8.654 1.00 77.38 111 VAL A N 1
ATOM 861 C CA . VAL A 1 111 ? -3.232 0.506 -9.124 1.00 77.38 111 VAL A CA 1
ATOM 862 C C . VAL A 1 111 ? -3.400 1.040 -10.545 1.00 77.38 111 VAL A C 1
ATOM 864 O O . VAL A 1 111 ? -3.874 0.326 -11.420 1.00 77.38 111 VAL A O 1
ATOM 867 N N . LEU A 1 112 ? -3.056 2.305 -10.766 1.00 73.44 112 LEU A N 1
ATOM 868 C CA . LEU A 1 112 ? -3.107 2.974 -12.065 1.00 73.44 112 LEU A CA 1
ATOM 869 C C . LEU A 1 112 ? -1.678 3.279 -12.510 1.00 73.44 112 LEU A C 1
ATOM 871 O O . LEU A 1 112 ? -0.934 3.877 -11.746 1.00 73.44 112 LEU A O 1
ATOM 875 N N . GLY A 1 113 ? -1.286 2.918 -13.724 1.00 63.12 113 GLY A N 1
ATOM 876 C CA . GLY A 1 113 ? -0.003 3.317 -14.302 1.00 63.12 113 GLY A CA 1
ATOM 877 C C . GLY A 1 113 ? -0.136 3.500 -15.808 1.00 63.12 113 GLY A C 1
ATOM 878 O O . GLY A 1 113 ? -0.863 2.743 -16.451 1.00 63.12 113 GLY A O 1
ATOM 879 N N . GLU A 1 114 ? 0.547 4.502 -16.360 1.00 49.34 114 GLU A N 1
ATOM 880 C CA . GLU A 1 114 ? 0.809 4.607 -17.801 1.00 49.34 114 GLU A CA 1
ATOM 881 C C . GLU A 1 114 ? 1.947 3.636 -18.149 1.00 49.34 114 GLU A C 1
ATOM 883 O O . GLU A 1 114 ? 3.107 4.019 -18.170 1.00 49.34 114 GLU A O 1
ATOM 888 N N . ASP A 1 115 ? 1.612 2.348 -18.226 1.00 43.16 115 ASP A N 1
ATOM 889 C CA . ASP A 1 115 ? 2.260 1.298 -19.031 1.00 43.16 115 ASP A CA 1
ATOM 890 C C . ASP A 1 115 ? 1.729 -0.054 -18.544 1.00 43.16 115 ASP A C 1
ATOM 892 O O . ASP A 1 115 ? 2.335 -0.780 -17.756 1.00 43.16 115 ASP A O 1
ATOM 896 N N . LEU A 1 116 ? 0.527 -0.375 -19.010 1.00 42.66 116 LEU A N 1
ATOM 897 C CA . LEU A 1 116 ? 0.093 -1.755 -19.157 1.00 42.66 116 LEU A CA 1
ATOM 898 C C . LEU A 1 116 ? 0.075 -2.029 -20.657 1.00 42.66 116 LEU A C 1
ATOM 900 O O . LEU A 1 116 ? -0.996 -2.146 -21.250 1.00 42.66 116 LEU A O 1
ATOM 904 N N . ASP A 1 117 ? 1.255 -2.106 -21.274 1.00 34.22 117 ASP A N 1
ATOM 905 C CA . ASP A 1 117 ? 1.358 -2.913 -22.483 1.00 34.22 117 ASP A CA 1
ATOM 906 C C . ASP A 1 117 ? 0.964 -4.340 -22.069 1.00 34.22 117 ASP A C 1
ATOM 908 O O . ASP A 1 117 ? 1.601 -4.922 -21.179 1.00 34.22 117 ASP A O 1
ATOM 912 N N . PRO A 1 118 ? -0.116 -4.915 -22.628 1.00 35.00 118 PRO A N 1
ATOM 913 C CA . PRO A 1 118 ? -0.364 -6.332 -22.453 1.00 35.00 118 PRO A CA 1
ATOM 914 C C . PRO A 1 118 ? 0.846 -7.053 -23.052 1.00 35.00 118 PRO A C 1
ATOM 916 O O . PRO A 1 118 ? 1.158 -6.869 -24.227 1.00 35.00 118 PRO A O 1
ATOM 919 N N . LEU A 1 119 ? 1.567 -7.819 -22.228 1.00 35.09 119 LEU A N 1
ATOM 920 C CA . LEU A 1 119 ? 2.650 -8.682 -22.705 1.00 35.09 119 LEU A CA 1
ATOM 921 C C . LEU A 1 119 ? 2.158 -9.511 -23.916 1.00 35.09 119 LEU A C 1
ATOM 923 O O . LEU A 1 119 ? 0.988 -9.909 -23.911 1.00 35.09 119 LEU A O 1
ATOM 927 N N . PRO A 1 120 ? 3.017 -9.738 -24.931 1.00 42.03 120 PRO A N 1
ATOM 928 C CA . PRO A 1 120 ? 2.643 -10.372 -26.198 1.00 42.03 120 PRO A CA 1
ATOM 929 C C . PRO A 1 120 ? 2.088 -11.793 -26.049 1.00 42.03 120 PRO A C 1
ATOM 931 O O . PRO A 1 120 ? 2.497 -12.505 -25.101 1.00 42.03 120 PRO A O 1
#